Protein AF-A0A7C4M544-F1 (afdb_monomer)

Radius of gyration: 17.79 Å; Cα contacts (8 Å, |Δi|>4): 138; chains: 1; bounding box: 38×29×44 Å

Solvent-accessible surface area (backbone atoms only — not comparable to full-atom values): 4905 Å² total; per-residue (Å²): 141,72,61,45,83,73,49,77,46,79,72,53,87,48,27,32,36,39,32,33,37,33,84,88,68,51,76,47,75,45,81,42,83,45,67,56,72,48,77,48,76,65,62,65,72,57,50,56,54,49,46,69,69,44,56,86,81,37,56,73,45,82,46,76,41,68,86,44,99,93,52,69,73,39,70,23,41,39,38,49,104

Sequence (81 aa):
MQGWLLDIHPLSRDEVAVWIKRRNGRIEVEKIKWMPRIYVGGPFDKLVQLSKILSSRYELEFTEKDIHIGGSLETVLEVKV

pLDDT: mean 93.21, std 5.68, range [60.72, 98.19]

Foldseek 3Di:
DDFDWDDWDDPDQQWIWTWGQDPVRDIDIDIDGHWDKDKADDDPVVQVVVCVVCVVPWDWDWDWDDPDVVDGTDTIIITTD

Secondary structure (DSSP, 8-state):
--EEEEEEEE-SSSEEEEEEEETTS-EEEEEEE---EEEE-S-HHHHHHHHHHHTTTSEEEEEEE--STT---EEEEEEE-

Mean predicted aligned error: 5.03 Å

Nearest PDB structures (foldseek):
  2p5o-assembly2_B  TM=5.619E-01  e=4.842E-02  Escherichia phage RB69
  4j2b-assembly1_A  TM=5.531E-01  e=6.042E-02  Escherichia phage RB69
  3kd5-assembly1_E  TM=5.262E-01  e=4.842E-02  Escherichia phage RB69
  2dy4-assembly2_B  TM=4.390E-01  e=6.042E-02  Escherichia phage RB69
  3rma-assembly2_B  TM=4.494E-01  e=7.967E-02  Escherichia phage RB69

Structure (mmCIF, N/CA/C/O backbone):
data_AF-A0A7C4M544-F1
#
_entry.id   AF-A0A7C4M544-F1
#
loop_
_atom_site.group_PDB
_atom_site.id
_atom_site.type_symbol
_atom_site.label_atom_id
_atom_site.label_alt_id
_atom_site.label_comp_id
_atom_site.label_asym_id
_atom_site.label_entity_id
_atom_site.label_seq_id
_atom_site.pdbx_PDB_ins_code
_atom_site.Cartn_x
_atom_site.Cartn_y
_atom_site.Cartn_z
_atom_site.occupancy
_atom_site.B_iso_or_equiv
_atom_site.auth_seq_id
_atom_site.auth_comp_id
_atom_site.auth_asym_id
_atom_site.auth_atom_id
_atom_site.pdbx_PDB_model_num
ATOM 1 N N . MET A 1 1 ? 20.326 2.771 -10.222 1.00 60.72 1 MET A N 1
ATOM 2 C CA . MET A 1 1 ? 19.425 3.279 -11.281 1.00 60.72 1 MET A CA 1
ATOM 3 C C . MET A 1 1 ? 19.668 4.772 -11.478 1.00 60.72 1 MET A C 1
ATOM 5 O O . MET A 1 1 ? 19.095 5.569 -10.754 1.00 60.72 1 MET A O 1
ATOM 9 N N . GLN A 1 2 ? 20.561 5.167 -12.390 1.00 81.56 2 GLN A N 1
ATOM 10 C CA . GLN A 1 2 ? 20.764 6.586 -12.721 1.00 81.56 2 GLN A CA 1
ATOM 11 C C . GLN A 1 2 ? 20.214 6.867 -14.119 1.00 81.56 2 GLN A C 1
ATOM 13 O O . GLN A 1 2 ? 20.591 6.209 -15.090 1.00 81.56 2 GLN A O 1
ATOM 18 N N . GLY A 1 3 ? 19.310 7.832 -14.212 1.00 90.75 3 GLY A N 1
ATOM 19 C CA . GLY A 1 3 ? 18.611 8.199 -15.436 1.00 90.75 3 GLY A CA 1
ATOM 20 C C . GLY A 1 3 ? 17.507 9.205 -15.138 1.00 90.75 3 GLY A C 1
ATOM 21 O O . GLY A 1 3 ? 17.389 9.675 -14.007 1.00 90.75 3 GLY A O 1
ATOM 22 N N . TRP A 1 4 ? 16.713 9.515 -16.154 1.00 96.06 4 TRP A N 1
ATOM 23 C CA . TRP A 1 4 ? 15.561 10.402 -16.034 1.00 96.06 4 TRP A CA 1
ATOM 24 C C . TRP A 1 4 ? 14.283 9.583 -16.100 1.00 96.06 4 TRP A C 1
ATOM 26 O O . TRP A 1 4 ? 14.114 8.781 -17.023 1.00 96.06 4 TRP A O 1
ATOM 36 N N . LEU A 1 5 ? 13.409 9.790 -15.115 1.00 95.81 5 LEU A N 1
ATOM 37 C CA . LEU A 1 5 ? 12.047 9.283 -15.152 1.00 95.81 5 LEU A CA 1
ATOM 38 C C . LEU A 1 5 ? 11.325 9.935 -16.333 1.00 95.81 5 LEU A C 1
ATOM 40 O O . LEU A 1 5 ? 11.317 11.160 -16.441 1.00 95.81 5 LEU A O 1
ATOM 44 N N . LEU A 1 6 ? 10.769 9.116 -17.220 1.00 96.44 6 LEU A N 1
ATOM 45 C CA . LEU A 1 6 ? 9.998 9.589 -18.36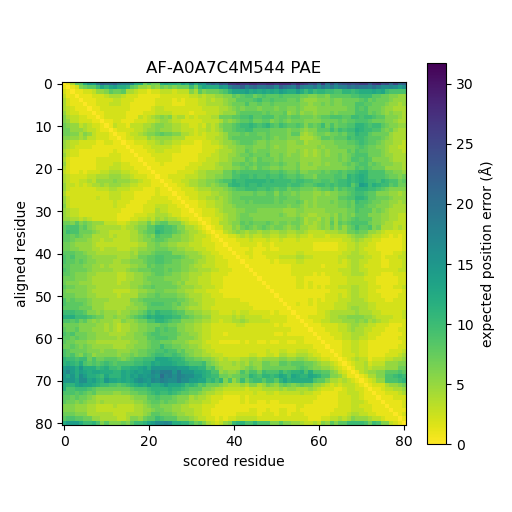6 1.00 96.44 6 LEU A CA 1
ATOM 46 C C . LEU A 1 6 ? 8.503 9.537 -18.083 1.00 96.44 6 LEU A C 1
ATOM 48 O O . LEU A 1 6 ? 7.805 10.510 -18.338 1.00 96.44 6 LEU A O 1
ATOM 52 N N . ASP A 1 7 ? 8.033 8.397 -17.580 1.00 96.19 7 ASP A N 1
ATOM 53 C CA . ASP A 1 7 ? 6.616 8.148 -17.351 1.00 96.19 7 ASP A CA 1
ATOM 54 C C . ASP A 1 7 ? 6.413 7.028 -16.321 1.00 96.19 7 ASP A C 1
ATOM 56 O O . ASP A 1 7 ? 7.281 6.163 -16.138 1.00 96.19 7 ASP A O 1
ATOM 60 N N . ILE A 1 8 ? 5.257 7.052 -1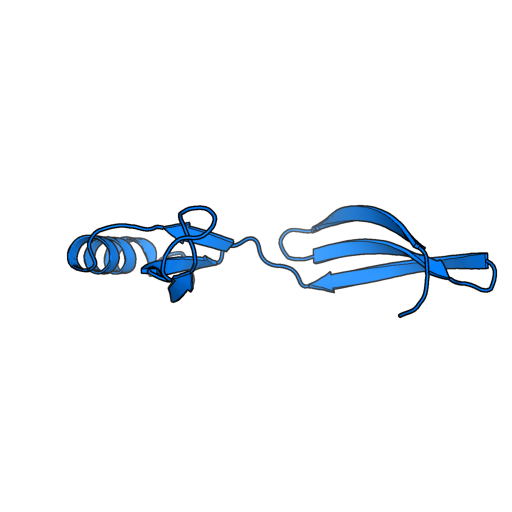5.663 1.00 95.44 8 ILE A N 1
ATOM 61 C CA . ILE A 1 8 ? 4.787 6.042 -14.717 1.00 95.44 8 ILE A CA 1
ATOM 62 C C . ILE A 1 8 ? 3.332 5.738 -15.052 1.00 95.44 8 ILE A C 1
ATOM 64 O O . ILE A 1 8 ? 2.484 6.623 -14.964 1.00 95.44 8 ILE A O 1
ATOM 68 N N . HIS A 1 9 ? 3.025 4.477 -15.355 1.00 93.06 9 HIS A N 1
ATOM 69 C CA . HIS A 1 9 ? 1.644 4.058 -15.583 1.00 93.06 9 HIS A CA 1
ATOM 70 C C . HIS A 1 9 ? 1.320 2.736 -14.872 1.00 93.06 9 HIS A C 1
ATOM 72 O O . HIS A 1 9 ? 2.176 1.845 -14.802 1.00 93.06 9 HIS A O 1
ATOM 78 N N . PRO A 1 10 ? 0.091 2.576 -14.349 1.00 92.50 10 PRO A N 1
ATOM 79 C CA . PRO A 1 10 ? -0.377 1.290 -13.849 1.00 92.50 10 PRO A CA 1
ATOM 80 C C . PRO A 1 10 ? -0.361 0.254 -14.973 1.00 92.50 10 PRO A C 1
ATOM 82 O O . PRO A 1 10 ? -0.895 0.503 -16.054 1.00 92.50 10 PRO A O 1
ATOM 85 N N . LEU A 1 11 ? 0.245 -0.904 -14.720 1.00 91.38 11 LEU A N 1
ATOM 86 C CA . LEU A 1 11 ? 0.284 -2.010 -15.677 1.00 91.38 11 LEU A CA 1
ATOM 87 C C . LEU A 1 11 ? -0.760 -3.079 -15.336 1.00 91.38 11 LEU A C 1
ATOM 89 O O . LEU A 1 11 ? -1.372 -3.666 -16.226 1.00 91.38 11 LEU A O 1
ATOM 93 N N . SER A 1 12 ? -0.956 -3.336 -14.045 1.00 89.31 12 SER A N 1
ATOM 94 C CA . SER A 1 12 ? -1.930 -4.287 -13.514 1.00 89.31 12 SER A CA 1
ATOM 95 C C . SER A 1 12 ? -2.400 -3.826 -12.128 1.00 89.31 12 SER A C 1
ATOM 97 O O . SER A 1 12 ? -2.105 -2.706 -11.710 1.00 89.31 12 SER A O 1
ATOM 99 N N . ARG A 1 13 ? -3.150 -4.673 -11.409 1.00 84.94 13 ARG A N 1
ATOM 100 C CA . ARG A 1 13 ? -3.614 -4.364 -10.046 1.00 84.94 13 ARG A CA 1
ATOM 101 C C . ARG A 1 13 ? -2.453 -4.114 -9.077 1.00 84.94 13 ARG A C 1
ATOM 103 O O . ARG A 1 13 ? -2.581 -3.252 -8.217 1.00 84.94 13 ARG A O 1
ATOM 110 N N . ASP A 1 14 ? -1.367 -4.872 -9.211 1.00 89.56 14 ASP A N 1
ATOM 111 C CA . ASP A 1 14 ? -0.242 -4.891 -8.274 1.00 89.56 14 ASP A CA 1
ATOM 112 C C . ASP A 1 14 ? 1.097 -4.515 -8.932 1.00 89.56 14 ASP A C 1
ATOM 114 O O . ASP A 1 14 ? 2.163 -4.798 -8.382 1.00 89.56 14 ASP A O 1
ATOM 118 N N . GLU A 1 15 ? 1.075 -3.913 -10.126 1.00 94.00 15 GLU A N 1
ATOM 119 C CA . GLU A 1 15 ? 2.280 -3.522 -10.858 1.00 94.00 15 GLU A CA 1
ATOM 120 C C . GLU A 1 15 ? 2.156 -2.156 -11.516 1.00 94.00 15 GLU A C 1
ATOM 122 O O . GLU A 1 15 ? 1.145 -1.799 -12.125 1.00 94.00 15 GLU A O 1
ATOM 127 N N . VAL A 1 16 ? 3.267 -1.434 -11.478 1.00 95.00 16 VAL A N 1
ATOM 128 C CA . VAL A 1 16 ? 3.456 -0.165 -12.166 1.00 95.00 16 VAL A CA 1
ATOM 129 C C . VAL A 1 16 ? 4.647 -0.304 -13.103 1.00 95.00 16 VAL A C 1
ATOM 131 O O . VAL A 1 16 ? 5.686 -0.863 -12.742 1.00 95.00 16 VAL A O 1
ATOM 134 N N . ALA A 1 17 ? 4.497 0.200 -14.319 1.00 95.50 17 ALA A N 1
ATOM 135 C CA . ALA A 1 17 ? 5.582 0.301 -15.274 1.00 95.50 17 ALA A CA 1
ATOM 136 C C . ALA A 1 17 ? 6.223 1.686 -15.170 1.00 95.50 17 ALA A C 1
ATOM 138 O O . ALA A 1 17 ? 5.550 2.715 -15.266 1.00 95.50 17 ALA A O 1
ATOM 139 N N . VAL A 1 18 ? 7.540 1.695 -14.981 1.00 95.69 18 VAL A N 1
ATOM 140 C CA . VAL A 1 18 ? 8.352 2.903 -14.855 1.00 95.69 18 VAL A CA 1
ATOM 141 C C . VAL A 1 18 ? 9.297 2.976 -16.044 1.00 95.69 18 VAL A C 1
ATOM 143 O O . VAL A 1 18 ? 10.173 2.125 -16.209 1.00 95.69 18 VAL A O 1
ATOM 146 N N . TRP A 1 19 ? 9.125 3.999 -16.875 1.00 96.56 19 TRP A N 1
ATOM 147 C CA . TRP A 1 19 ? 9.987 4.244 -18.026 1.00 96.56 19 TRP A CA 1
ATOM 148 C C . TRP A 1 19 ? 11.144 5.154 -17.636 1.00 96.56 19 TRP A C 1
ATOM 150 O O . TRP A 1 19 ? 10.943 6.252 -17.113 1.00 96.56 19 TRP A O 1
ATOM 160 N N . ILE A 1 20 ? 12.368 4.718 -17.924 1.00 96.44 20 ILE A N 1
ATOM 161 C CA . ILE A 1 20 ? 13.587 5.442 -17.565 1.00 96.44 20 ILE A CA 1
ATOM 162 C C . ILE A 1 20 ? 14.459 5.615 -18.806 1.00 96.44 20 ILE A C 1
ATOM 164 O O . ILE A 1 20 ? 14.832 4.642 -19.465 1.00 96.44 20 ILE A O 1
ATOM 168 N N . LYS A 1 21 ? 14.866 6.858 -19.085 1.00 97.00 21 LYS A N 1
ATOM 169 C CA . LYS A 1 21 ? 15.966 7.142 -20.013 1.00 97.00 21 LYS A CA 1
ATOM 170 C C . LYS A 1 21 ? 17.288 7.037 -19.264 1.00 97.00 21 LYS A C 1
ATOM 172 O O . LYS A 1 21 ? 17.572 7.834 -18.369 1.00 97.00 21 LYS A O 1
ATOM 177 N N . ARG A 1 22 ? 18.115 6.059 -19.617 1.00 94.88 22 ARG A N 1
ATOM 178 C CA . ARG A 1 22 ? 19.464 5.881 -19.069 1.00 94.88 22 ARG A CA 1
ATOM 179 C C . ARG A 1 22 ? 20.401 6.978 -19.586 1.00 94.88 22 ARG A C 1
ATOM 181 O O . ARG A 1 22 ? 20.176 7.574 -20.638 1.00 94.88 22 ARG A O 1
ATOM 188 N N . ARG A 1 23 ? 21.510 7.212 -18.876 1.00 94.94 23 ARG A N 1
ATOM 189 C CA . ARG A 1 23 ? 22.541 8.195 -19.277 1.00 94.94 23 ARG A CA 1
ATOM 190 C C . ARG A 1 23 ? 23.145 7.933 -20.659 1.00 94.94 23 ARG A C 1
ATOM 192 O O . AR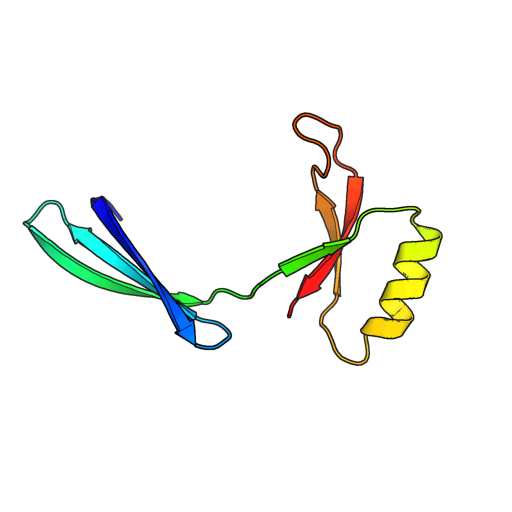G A 1 23 ? 23.516 8.876 -21.341 1.00 94.94 23 ARG A O 1
ATOM 199 N N . ASN A 1 24 ? 23.196 6.670 -21.081 1.00 94.50 24 ASN A N 1
ATOM 200 C CA . ASN A 1 24 ? 23.651 6.264 -22.415 1.00 94.50 24 ASN A CA 1
ATOM 201 C C . ASN A 1 24 ? 22.581 6.440 -23.515 1.00 94.50 24 ASN A C 1
ATOM 203 O O . ASN A 1 24 ? 22.778 5.980 -24.634 1.00 94.50 24 ASN A O 1
ATOM 207 N N . GLY A 1 25 ? 21.434 7.050 -23.201 1.00 94.38 25 GLY A N 1
ATOM 208 C CA . GLY A 1 25 ? 20.353 7.318 -24.145 1.00 94.38 25 GLY A CA 1
ATOM 209 C C . GLY A 1 25 ? 19.354 6.175 -24.339 1.00 94.38 25 GLY A C 1
ATOM 210 O O . GLY A 1 25 ? 18.306 6.419 -24.934 1.00 94.38 25 GLY A O 1
ATOM 211 N N . ARG A 1 26 ? 19.615 4.966 -23.818 1.00 96.25 26 ARG A N 1
ATOM 212 C CA . ARG A 1 26 ? 18.666 3.842 -23.899 1.00 96.25 26 ARG A CA 1
ATOM 213 C C . ARG A 1 26 ? 17.415 4.120 -23.070 1.00 96.25 26 ARG A C 1
ATOM 215 O O . ARG A 1 26 ? 17.505 4.678 -21.977 1.00 96.25 26 ARG A O 1
ATOM 222 N N . ILE A 1 27 ? 16.269 3.690 -23.583 1.00 96.25 27 ILE A N 1
ATOM 223 C CA . ILE A 1 27 ? 14.993 3.713 -22.868 1.00 96.25 27 ILE A CA 1
ATOM 224 C C . ILE A 1 27 ? 14.697 2.291 -22.404 1.00 96.25 27 ILE A C 1
ATOM 226 O O . ILE A 1 27 ? 14.759 1.351 -23.195 1.00 96.25 27 ILE A O 1
ATOM 230 N N . GLU A 1 28 ? 14.401 2.145 -21.119 1.00 95.31 28 GLU A N 1
ATOM 231 C CA . GLU A 1 28 ? 14.059 0.872 -20.491 1.00 95.31 28 GLU A CA 1
ATOM 232 C C . GLU A 1 28 ? 12.759 1.029 -19.699 1.00 95.31 28 GLU A C 1
ATOM 234 O O . GLU A 1 28 ? 12.474 2.109 -19.174 1.00 95.31 28 GLU A O 1
ATOM 239 N N . VAL A 1 29 ? 11.985 -0.055 -19.619 1.00 94.94 29 VAL A N 1
ATOM 240 C CA . VAL A 1 29 ? 10.806 -0.160 -18.757 1.00 94.94 29 VAL A CA 1
ATOM 241 C C . VAL A 1 29 ? 11.098 -1.147 -17.639 1.00 94.94 29 VAL A C 1
ATOM 243 O O . VAL A 1 29 ? 11.491 -2.286 -17.891 1.00 94.94 29 VAL A O 1
ATOM 246 N N . GLU A 1 30 ? 10.900 -0.712 -16.402 1.00 92.81 30 GLU A N 1
ATOM 247 C CA . GLU A 1 30 ? 10.966 -1.574 -15.228 1.00 92.81 30 GLU A CA 1
ATOM 248 C C . GLU A 1 30 ? 9.551 -1.811 -14.697 1.00 92.81 30 GLU A C 1
ATOM 250 O O . GLU A 1 30 ? 8.764 -0.874 -14.557 1.00 92.81 30 GLU A O 1
ATOM 255 N N . LYS A 1 31 ? 9.220 -3.077 -14.424 1.00 94.88 31 LYS A N 1
ATOM 256 C CA . LYS A 1 31 ? 7.955 -3.462 -13.792 1.00 94.88 31 LYS A CA 1
ATOM 257 C C . LYS A 1 31 ? 8.186 -3.577 -12.298 1.00 94.88 31 LYS A C 1
ATOM 259 O O . LYS A 1 31 ? 8.956 -4.427 -11.855 1.00 94.88 31 LYS A O 1
ATOM 264 N N . ILE A 1 32 ? 7.533 -2.713 -11.539 1.00 93.62 32 ILE A N 1
ATOM 265 C CA . ILE A 1 32 ? 7.673 -2.652 -10.091 1.00 93.62 32 ILE A CA 1
ATOM 266 C C . ILE A 1 32 ? 6.385 -3.169 -9.473 1.00 93.62 32 ILE A C 1
ATOM 268 O O . ILE A 1 32 ? 5.306 -2.658 -9.771 1.00 93.62 32 ILE A O 1
ATOM 272 N N . LYS A 1 33 ? 6.513 -4.166 -8.593 1.00 92.81 33 LYS A N 1
ATOM 273 C CA . LYS A 1 33 ? 5.405 -4.612 -7.750 1.00 92.81 33 LYS A CA 1
ATOM 274 C C . LYS A 1 33 ? 5.013 -3.482 -6.806 1.00 92.81 33 LYS A C 1
ATOM 276 O O . LYS A 1 33 ? 5.840 -2.985 -6.044 1.00 92.81 33 LYS A O 1
ATOM 281 N N . TRP A 1 34 ? 3.758 -3.073 -6.871 1.00 87.88 34 TRP A N 1
ATOM 282 C CA . TRP A 1 34 ? 3.212 -1.983 -6.085 1.00 87.88 34 TRP A CA 1
ATOM 283 C C . TRP A 1 34 ? 1.758 -2.274 -5.745 1.00 87.88 34 TRP A C 1
ATOM 285 O O . TRP A 1 34 ? 0.952 -2.504 -6.636 1.00 87.88 34 TRP A O 1
ATOM 295 N N . MET A 1 35 ? 1.429 -2.231 -4.456 1.00 84.81 35 MET A N 1
ATOM 296 C CA . MET A 1 35 ? 0.060 -2.385 -3.974 1.00 84.81 35 MET A CA 1
ATOM 297 C C . MET A 1 35 ? -0.436 -1.038 -3.440 1.00 84.81 35 MET A C 1
ATOM 299 O O . MET A 1 35 ? 0.254 -0.455 -2.591 1.00 84.81 35 MET A O 1
ATOM 303 N N . PRO A 1 36 ? -1.605 -0.541 -3.880 1.00 85.62 36 PRO A N 1
ATOM 304 C CA . PRO A 1 36 ? -2.240 0.610 -3.260 1.00 85.62 36 PRO A CA 1
ATOM 305 C C . PRO A 1 36 ? -2.469 0.375 -1.762 1.00 85.62 36 PRO A C 1
ATOM 307 O O . PRO A 1 36 ? -2.872 -0.708 -1.332 1.00 85.62 36 PRO A O 1
ATOM 310 N N . ARG A 1 37 ? -2.233 1.416 -0.961 1.00 91.00 37 ARG A N 1
ATOM 311 C CA . ARG A 1 37 ? -2.455 1.403 0.489 1.00 91.00 37 ARG A CA 1
ATOM 312 C C . ARG A 1 37 ? -3.348 2.567 0.876 1.00 91.00 37 ARG A C 1
ATOM 314 O O . ARG A 1 37 ? -3.123 3.688 0.421 1.00 91.00 37 ARG A O 1
ATOM 321 N N . ILE A 1 38 ? -4.328 2.302 1.731 1.00 93.38 38 ILE A N 1
ATOM 322 C CA . ILE A 1 38 ? -5.169 3.325 2.358 1.00 93.38 38 ILE A CA 1
ATOM 323 C C . ILE A 1 38 ? -4.815 3.369 3.840 1.00 93.38 38 ILE A C 1
ATOM 325 O O . ILE A 1 38 ? -4.748 2.329 4.488 1.00 93.38 38 ILE A O 1
ATOM 329 N N . TYR A 1 39 ? -4.606 4.567 4.376 1.00 94.44 39 TYR A N 1
ATOM 330 C CA . TYR A 1 39 ? -4.316 4.776 5.792 1.00 94.44 39 TYR A CA 1
ATOM 331 C C . TYR A 1 39 ? -5.510 5.449 6.455 1.00 94.44 39 TYR A C 1
ATOM 333 O O . TYR A 1 39 ? -5.956 6.504 6.006 1.00 94.44 39 TYR A O 1
ATOM 341 N N . VAL A 1 40 ? -6.030 4.835 7.515 1.00 95.62 40 VAL A N 1
ATOM 342 C CA . VAL A 1 40 ? -7.174 5.354 8.269 1.00 95.62 40 VAL A CA 1
ATOM 343 C C . VAL A 1 40 ? -6.697 5.816 9.642 1.00 95.62 40 VAL A C 1
ATOM 345 O O . VAL A 1 40 ? -6.254 5.000 10.450 1.00 95.62 40 VAL A O 1
ATOM 348 N N . GLY A 1 41 ? -6.782 7.123 9.892 1.00 94.75 41 GLY A N 1
ATOM 349 C CA . GLY A 1 41 ? -6.518 7.733 11.197 1.00 94.75 41 GLY A CA 1
ATOM 350 C C . GLY A 1 41 ? -7.788 7.874 12.041 1.00 94.75 41 GLY A C 1
ATOM 351 O O . GLY A 1 41 ? -8.899 7.928 11.508 1.00 94.75 41 GLY A O 1
ATOM 352 N N . GLY A 1 42 ? -7.627 7.928 13.363 1.00 94.19 42 GLY A N 1
ATOM 353 C CA . GLY A 1 42 ? -8.722 8.136 14.309 1.00 94.19 42 GLY A CA 1
ATOM 354 C C . GLY A 1 42 ? -8.477 7.482 15.673 1.00 94.19 42 GLY A C 1
ATOM 355 O O . GLY A 1 42 ? -7.410 6.916 15.906 1.00 94.19 42 GLY A O 1
ATOM 356 N N . PRO A 1 43 ? -9.468 7.528 16.583 1.00 96.06 43 PRO A N 1
ATOM 357 C CA . PRO A 1 43 ? -9.362 6.895 17.895 1.00 96.06 43 PRO A CA 1
ATOM 358 C C . PRO A 1 43 ? -9.048 5.397 17.792 1.00 96.06 43 PRO A C 1
ATOM 360 O O . PRO A 1 43 ? -9.686 4.669 17.026 1.00 96.06 43 PRO A O 1
ATOM 363 N N . PHE A 1 44 ? -8.079 4.922 18.580 1.00 96.06 44 PHE A N 1
ATOM 364 C CA . PHE A 1 44 ? -7.563 3.552 18.474 1.00 96.06 44 PHE A CA 1
ATOM 365 C C . PHE A 1 44 ? -8.646 2.478 18.664 1.00 96.06 44 PHE A C 1
ATOM 367 O O . PHE A 1 44 ? -8.673 1.485 17.938 1.00 96.06 44 PHE A O 1
ATOM 374 N N . ASP A 1 45 ? -9.597 2.691 19.577 1.00 97.75 45 ASP A N 1
ATOM 375 C CA . ASP A 1 45 ? -10.729 1.784 19.798 1.00 97.75 45 ASP A CA 1
ATOM 376 C C . ASP A 1 45 ? -11.597 1.620 18.539 1.00 97.75 45 ASP A C 1
ATOM 378 O O . ASP A 1 45 ? -12.051 0.513 18.231 1.00 97.75 45 ASP A O 1
ATOM 382 N N . LYS A 1 46 ? -11.778 2.698 17.766 1.00 98.19 46 LYS A N 1
ATOM 383 C CA . LYS A 1 46 ? -12.498 2.680 16.488 1.00 98.19 46 LYS A CA 1
ATOM 384 C C . LYS A 1 46 ? -11.704 1.982 15.397 1.00 98.19 46 LYS A C 1
ATOM 386 O O .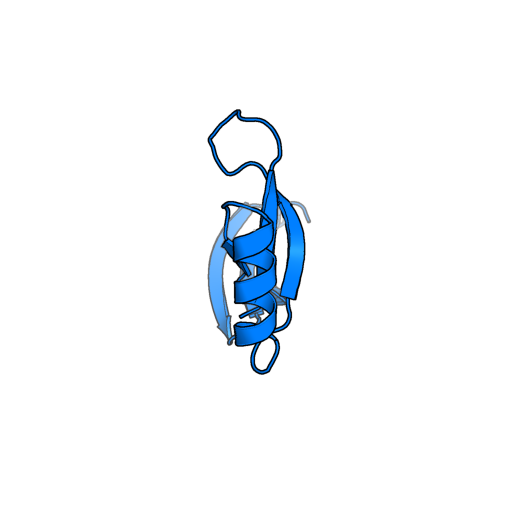 LYS A 1 46 ? -12.290 1.213 14.637 1.00 98.19 46 LYS A O 1
ATOM 391 N N . LEU A 1 47 ? -10.387 2.170 15.354 1.00 97.88 47 LEU A N 1
ATOM 392 C CA . LEU A 1 47 ? -9.526 1.459 14.407 1.00 97.88 47 LEU A CA 1
ATOM 393 C C . LEU A 1 47 ? -9.520 -0.056 14.670 1.00 97.88 47 LEU A C 1
ATOM 395 O O . LEU A 1 47 ? -9.587 -0.845 13.729 1.00 97.88 47 LEU A O 1
ATOM 399 N N . VAL A 1 48 ? -9.536 -0.481 15.937 1.00 98.06 48 VAL A N 1
ATOM 400 C CA . VAL A 1 48 ? -9.679 -1.899 16.317 1.00 98.06 48 VAL A CA 1
ATOM 401 C C . VAL A 1 48 ? -11.050 -2.462 15.928 1.00 98.06 48 VAL A C 1
ATOM 403 O O . VAL A 1 48 ? -11.153 -3.617 15.521 1.00 98.06 48 VAL A O 1
ATOM 406 N N . GLN A 1 49 ? -12.126 -1.678 16.043 1.00 98.12 49 GLN A N 1
ATOM 407 C CA . GLN A 1 49 ? -13.448 -2.101 15.563 1.00 98.12 49 GLN A CA 1
ATOM 408 C C . GLN A 1 49 ? -13.464 -2.255 14.040 1.00 98.12 49 GLN A C 1
ATOM 410 O O . GLN A 1 49 ? -13.953 -3.262 13.528 1.00 98.12 49 GLN A O 1
ATOM 415 N N . LEU A 1 50 ? -12.885 -1.292 13.322 1.00 97.81 50 LEU A N 1
ATOM 416 C CA . LEU A 1 50 ? -12.794 -1.317 11.868 1.00 97.81 50 LEU A CA 1
ATOM 417 C C . LEU A 1 50 ? -11.962 -2.504 11.370 1.00 97.81 50 LEU A C 1
ATOM 419 O O . LEU A 1 50 ? -12.368 -3.175 10.420 1.00 97.81 50 LEU A O 1
ATOM 423 N N . SER A 1 51 ? -10.844 -2.815 12.031 1.00 97.69 51 SER A N 1
ATOM 424 C CA . SER A 1 51 ? -9.986 -3.923 11.612 1.00 97.69 51 SER A CA 1
ATOM 425 C C . SER A 1 51 ? -10.703 -5.271 11.684 1.00 97.69 51 SER A C 1
ATOM 427 O O . SER A 1 51 ? -10.577 -6.082 10.772 1.00 97.69 51 SER A O 1
ATOM 429 N N . LYS A 1 52 ? -11.547 -5.484 12.700 1.00 97.62 52 LYS A N 1
ATOM 430 C CA . LYS A 1 52 ? -12.387 -6.688 12.815 1.00 97.62 52 LYS A CA 1
ATOM 431 C C . LYS A 1 52 ? -13.397 -6.823 11.676 1.00 97.62 52 LYS A C 1
ATOM 433 O O . LYS A 1 52 ? -13.707 -7.939 11.278 1.00 97.62 52 LYS A O 1
ATOM 438 N N . ILE A 1 53 ? -13.919 -5.707 11.165 1.00 97.19 53 ILE A N 1
ATOM 439 C CA . ILE A 1 53 ? -14.874 -5.705 10.048 1.00 97.19 53 ILE A CA 1
ATOM 440 C C . ILE A 1 53 ? -14.150 -6.020 8.731 1.00 97.19 53 ILE A C 1
ATOM 442 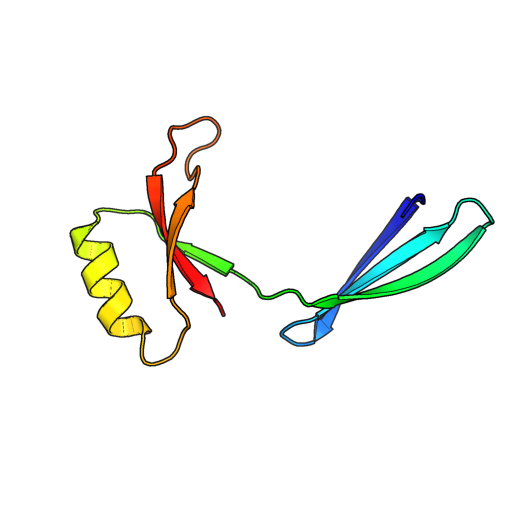O O . ILE A 1 53 ? -14.637 -6.811 7.921 1.00 97.19 53 ILE A O 1
ATOM 446 N N . LEU A 1 54 ? -12.980 -5.413 8.516 1.00 96.69 54 LEU A N 1
ATOM 447 C CA . LEU A 1 54 ? -12.257 -5.479 7.245 1.00 96.69 54 LEU A CA 1
ATOM 448 C C . LEU A 1 54 ? -11.357 -6.714 7.091 1.00 96.69 54 LEU A C 1
ATOM 450 O O . LEU A 1 54 ? -11.063 -7.094 5.957 1.00 96.69 54 LEU A O 1
ATOM 454 N N . SER A 1 55 ? -10.956 -7.370 8.186 1.00 96.06 55 SER A N 1
ATOM 455 C CA . SER A 1 55 ? -9.982 -8.478 8.173 1.00 96.06 55 SER A CA 1
ATOM 456 C C . SER A 1 55 ? -10.419 -9.693 7.354 1.00 96.06 55 SER A C 1
ATOM 458 O O . SER A 1 55 ? -9.588 -10.495 6.945 1.00 96.06 55 SER A O 1
ATOM 460 N N . SER A 1 56 ? -11.720 -9.826 7.082 1.00 95.62 56 SER A N 1
ATOM 461 C CA . SER A 1 56 ? -12.257 -10.884 6.220 1.00 95.62 56 SER A CA 1
ATOM 462 C C . SER A 1 56 ? -11.949 -10.693 4.730 1.00 95.62 56 SER A C 1
ATOM 464 O O . SER A 1 56 ? -12.096 -11.638 3.957 1.00 95.62 56 SER A O 1
ATOM 466 N N . ARG A 1 57 ? -11.568 -9.480 4.305 1.00 94.38 57 ARG A N 1
ATOM 467 C CA . ARG A 1 57 ? -11.418 -9.106 2.886 1.00 94.38 57 ARG A CA 1
ATOM 468 C C . ARG A 1 57 ? -10.074 -8.486 2.539 1.00 94.38 57 ARG A C 1
ATOM 470 O O . ARG A 1 57 ? -9.688 -8.537 1.376 1.00 94.38 57 ARG A O 1
ATOM 477 N N . TYR A 1 58 ? -9.401 -7.889 3.514 1.00 94.69 58 TYR A N 1
ATOM 478 C CA . TYR A 1 58 ? -8.187 -7.114 3.293 1.00 94.69 58 TYR A CA 1
ATOM 479 C C . TYR A 1 58 ? -7.090 -7.538 4.259 1.00 94.69 58 TYR A C 1
ATOM 481 O O . TYR A 1 58 ? -7.364 -7.939 5.391 1.00 94.69 58 TYR A O 1
ATOM 489 N N . GLU A 1 59 ? -5.843 -7.398 3.815 1.00 94.62 59 GLU A N 1
ATOM 490 C CA . GLU A 1 59 ? -4.693 -7.451 4.708 1.00 94.62 59 GLU A CA 1
ATOM 491 C C . GLU A 1 59 ? -4.565 -6.098 5.416 1.00 94.62 59 GLU A C 1
ATOM 493 O O . GLU A 1 59 ? -4.631 -5.037 4.787 1.00 94.62 59 GLU A O 1
ATOM 498 N N . LEU A 1 60 ? -4.427 -6.151 6.738 1.00 97.06 60 LEU A N 1
ATOM 499 C CA . LEU A 1 60 ? -4.478 -4.990 7.614 1.00 97.06 60 LEU A CA 1
ATOM 500 C C . LEU A 1 60 ? -3.253 -4.951 8.516 1.00 97.06 60 LEU A C 1
ATOM 502 O O . LEU A 1 60 ? -2.828 -5.984 9.032 1.00 97.06 60 LEU A O 1
ATOM 506 N N . GLU A 1 61 ? -2.745 -3.753 8.771 1.00 97.25 61 GLU A N 1
ATOM 507 C CA . GLU A 1 61 ? -1.599 -3.537 9.648 1.00 97.25 61 GLU A CA 1
ATOM 508 C C . GLU A 1 61 ? -1.786 -2.245 10.449 1.00 97.25 61 GLU A C 1
ATOM 510 O O . GLU A 1 61 ? -2.254 -1.242 9.917 1.00 97.25 61 GLU A O 1
ATOM 515 N N . PHE A 1 62 ? -1.444 -2.255 11.738 1.00 97.62 62 PHE A N 1
ATOM 516 C CA . PHE A 1 62 ? -1.346 -1.017 12.512 1.00 97.62 62 PHE A CA 1
ATOM 517 C C . PHE A 1 62 ? 0.069 -0.466 12.361 1.00 97.62 62 PHE A C 1
ATOM 519 O O . PHE A 1 62 ? 1.036 -1.165 12.654 1.00 97.62 62 PHE A O 1
ATOM 526 N N . THR A 1 63 ? 0.191 0.773 11.897 1.00 96.81 63 THR A N 1
ATOM 527 C CA . THR A 1 63 ? 1.483 1.419 11.638 1.00 96.81 63 THR A CA 1
ATO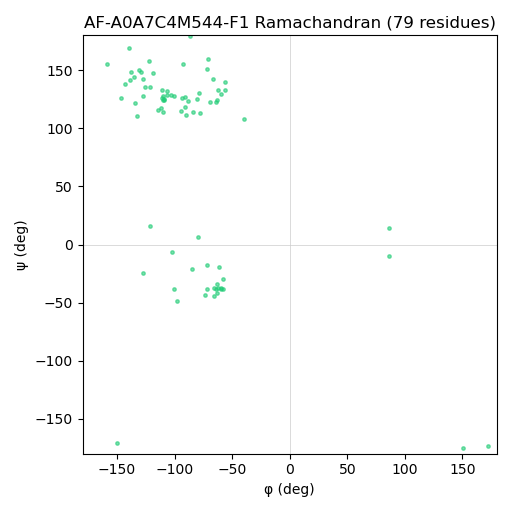M 528 C C . THR A 1 63 ? 1.453 2.879 12.077 1.00 96.81 63 THR A C 1
ATOM 530 O O . THR A 1 63 ? 0.393 3.416 12.390 1.00 96.81 63 THR A O 1
ATOM 533 N N . GLU A 1 64 ? 2.610 3.530 12.108 1.00 96.06 64 GLU A N 1
ATOM 534 C CA . GLU A 1 64 ? 2.736 4.946 12.445 1.00 96.06 64 GLU A CA 1
ATOM 535 C C . GLU A 1 64 ? 2.882 5.784 11.169 1.00 96.06 64 GLU A C 1
ATOM 537 O O . GLU A 1 64 ? 3.734 5.502 10.317 1.00 96.06 64 GLU A O 1
ATOM 542 N N . LYS A 1 65 ? 2.044 6.816 11.014 1.00 93.69 65 LYS A N 1
ATOM 543 C CA . LYS A 1 65 ? 2.089 7.753 9.880 1.00 93.69 65 LYS A CA 1
ATOM 544 C C . LYS A 1 65 ? 1.885 9.186 10.335 1.00 93.69 65 LYS A C 1
ATOM 546 O O . LYS A 1 65 ? 1.140 9.451 11.271 1.00 93.69 65 LYS A O 1
ATOM 551 N N . ASP A 1 66 ? 2.516 10.101 9.608 1.00 90.56 66 ASP A N 1
ATOM 552 C CA . ASP A 1 66 ? 2.137 11.505 9.649 1.00 90.56 66 ASP A CA 1
ATOM 553 C C . ASP A 1 66 ? 0.868 11.686 8.801 1.00 90.56 66 ASP A C 1
ATOM 555 O O . ASP A 1 66 ? 0.889 11.468 7.586 1.00 90.56 66 ASP A O 1
ATOM 559 N N . ILE A 1 67 ? -0.246 12.019 9.454 1.00 85.12 67 ILE A N 1
ATOM 560 C CA . ILE A 1 67 ? -1.540 12.272 8.804 1.00 85.12 67 ILE A CA 1
ATOM 561 C C . ILE A 1 67 ? -1.858 13.772 8.683 1.00 85.12 67 ILE A C 1
ATOM 563 O O . ILE A 1 67 ? -2.828 14.141 8.021 1.00 85.12 67 ILE A O 1
ATOM 567 N N . HIS A 1 68 ? -1.030 14.639 9.269 1.00 84.50 68 HIS A N 1
ATOM 568 C CA . HIS A 1 68 ? -1.187 16.090 9.272 1.00 84.50 68 HIS A CA 1
ATOM 569 C C . HIS A 1 68 ? 0.150 16.721 8.902 1.00 84.50 68 HIS A C 1
ATOM 571 O O . HIS A 1 68 ? 1.043 16.694 9.721 1.00 84.50 68 HIS A O 1
ATOM 577 N N . ILE A 1 69 ? 0.296 17.335 7.724 1.00 79.94 69 ILE A N 1
ATOM 578 C CA . ILE A 1 69 ? 1.590 17.860 7.2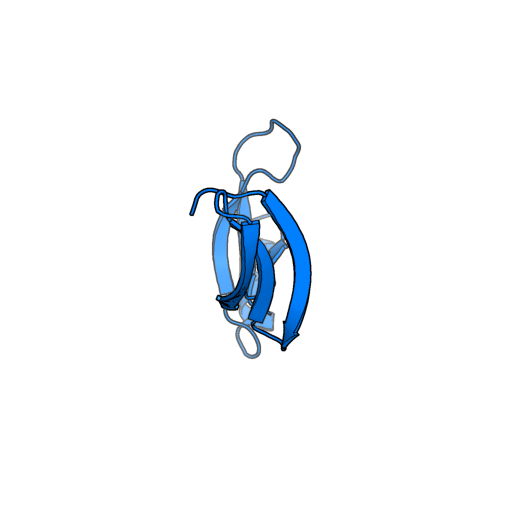30 1.00 79.94 69 ILE A CA 1
ATOM 579 C C . ILE A 1 69 ? 2.429 18.529 8.344 1.00 79.94 69 ILE A C 1
ATOM 581 O O . ILE A 1 69 ? 2.109 19.636 8.782 1.00 79.94 69 ILE A O 1
ATOM 585 N N . GLY A 1 70 ? 3.517 17.869 8.766 1.00 83.25 70 GLY A N 1
ATOM 586 C CA . GLY A 1 70 ? 4.429 18.364 9.807 1.00 83.25 70 GLY A CA 1
ATOM 587 C C . GLY A 1 70 ? 4.017 18.032 11.248 1.00 83.25 70 GLY A C 1
ATOM 588 O O . GLY A 1 70 ? 4.536 18.642 12.184 1.00 83.25 70 GLY A O 1
ATOM 589 N N . GLY A 1 71 ? 3.077 17.110 11.431 1.00 84.75 71 GLY A N 1
ATOM 590 C CA . GLY A 1 71 ? 2.534 16.675 12.707 1.00 84.75 71 GLY A CA 1
ATOM 591 C C . GLY A 1 71 ? 3.348 15.559 13.358 1.00 84.75 71 GLY A C 1
ATOM 592 O O . GLY A 1 71 ? 4.367 15.092 12.846 1.00 84.75 71 GLY A O 1
ATOM 593 N N . SER A 1 72 ? 2.894 15.129 14.536 1.00 89.25 72 SER A N 1
ATOM 594 C CA . SER A 1 72 ? 3.414 13.921 15.175 1.00 89.25 72 SER A CA 1
ATOM 595 C C . SER A 1 72 ? 2.943 12.676 14.430 1.00 89.25 72 SER A C 1
ATOM 597 O O . SER A 1 72 ? 1.843 12.656 13.883 1.00 89.25 72 SER A O 1
ATOM 599 N N . LEU A 1 73 ? 3.745 11.613 14.476 1.00 93.06 73 LEU A N 1
ATOM 600 C CA . LEU A 1 73 ? 3.296 10.307 14.012 1.00 93.06 73 LEU A CA 1
ATOM 601 C C . LEU A 1 73 ? 2.109 9.832 14.857 1.00 93.06 73 LEU A C 1
ATOM 603 O O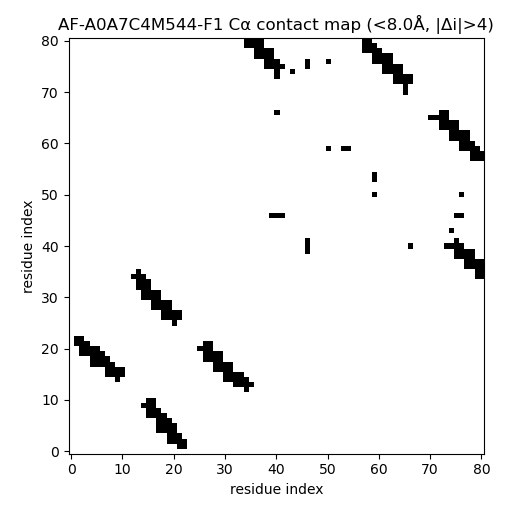 . LEU A 1 73 ? 2.148 9.885 16.086 1.00 93.06 73 LEU A O 1
ATOM 607 N N . GLU A 1 74 ? 1.073 9.350 14.184 1.00 94.75 74 GLU A N 1
ATOM 608 C CA . GLU A 1 74 ? -0.119 8.781 14.801 1.00 94.75 74 GLU A CA 1
ATOM 609 C C . GLU A 1 74 ? -0.267 7.315 14.382 1.00 94.75 74 GLU A C 1
ATOM 611 O O . GLU A 1 74 ? 0.100 6.923 13.269 1.00 94.75 74 GLU A O 1
ATOM 616 N N . THR A 1 75 ? -0.814 6.487 15.275 1.00 97.19 75 THR A N 1
ATOM 617 C CA . THR A 1 75 ? -1.178 5.109 14.931 1.00 97.19 75 THR A CA 1
ATOM 618 C C . THR A 1 75 ? -2.360 5.122 13.965 1.00 97.19 75 THR A C 1
ATOM 620 O O . THR A 1 75 ? -3.434 5.631 14.284 1.00 97.19 75 THR A O 1
ATOM 623 N N . VAL A 1 76 ? -2.181 4.504 12.802 1.00 97.44 76 VAL A N 1
ATOM 624 C CA . VAL A 1 76 ? -3.195 4.361 11.756 1.00 97.44 76 VAL A CA 1
ATOM 625 C C . VAL A 1 76 ? -3.431 2.891 11.429 1.00 97.44 76 VAL A C 1
ATOM 627 O O . VAL A 1 76 ? -2.567 2.041 11.650 1.00 97.44 76 VAL A O 1
ATOM 630 N N . LEU A 1 77 ? -4.595 2.595 10.853 1.00 97.88 77 LEU A N 1
ATOM 631 C CA . LEU A 1 77 ? -4.859 1.310 10.210 1.00 97.88 77 LEU A CA 1
ATOM 632 C C . LEU A 1 77 ? -4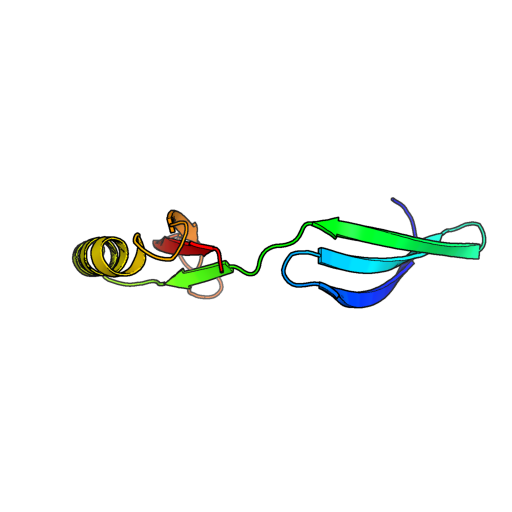.469 1.401 8.726 1.00 97.88 77 LEU A C 1
ATOM 634 O O . LEU A 1 77 ? -5.121 2.110 7.958 1.00 97.88 77 LEU A O 1
ATOM 638 N N . GLU A 1 78 ? -3.413 0.697 8.324 1.00 97.19 78 GLU A N 1
ATOM 639 C CA . GLU A 1 78 ? -3.040 0.470 6.926 1.00 97.19 78 GLU A CA 1
ATOM 640 C C . GLU A 1 78 ? -3.899 -0.661 6.345 1.00 97.19 78 GLU A C 1
ATOM 642 O O . GLU A 1 78 ? -3.942 -1.768 6.882 1.00 97.19 78 GLU A O 1
ATOM 647 N N . VAL A 1 79 ? -4.573 -0.377 5.232 1.00 96.06 79 VAL A N 1
ATOM 648 C CA . VAL A 1 79 ? -5.387 -1.320 4.459 1.00 96.06 79 VAL A CA 1
ATOM 649 C C . VAL A 1 79 ? -4.703 -1.558 3.116 1.00 96.06 79 VAL A C 1
ATOM 651 O O . VAL A 1 79 ? -4.552 -0.621 2.325 1.00 96.06 79 VAL A O 1
ATOM 654 N N . LYS A 1 80 ? -4.297 -2.803 2.851 1.00 92.44 80 LYS A N 1
ATOM 655 C CA . LYS A 1 80 ? -3.683 -3.218 1.580 1.00 92.44 80 LYS A CA 1
ATOM 656 C C . LYS A 1 80 ? -4.796 -3.691 0.633 1.00 92.44 80 LYS A C 1
ATOM 658 O O . LYS A 1 80 ? -5.539 -4.614 0.979 1.00 92.44 80 LYS A O 1
ATOM 663 N N . VAL A 1 81 ? -4.955 -3.004 -0.508 1.00 82.81 81 VAL A N 1
ATOM 664 C CA . VAL A 1 81 ? -6.125 -3.116 -1.414 1.00 82.81 81 VAL A CA 1
ATOM 665 C C . VAL A 1 81 ? -5.859 -3.996 -2.618 1.00 82.81 81 VAL A C 1
ATOM 667 O O . VAL A 1 81 ? -4.847 -3.782 -3.305 1.00 82.81 81 VAL A O 1
#